Protein AF-A0A943APX0-F1 (afdb_monomer)

Mean predicted aligned error: 19.38 Å

Sequence (148 aa):
MAGKKKLEEIDLDEILLREVASRRSPSGSVLNNPTAQTGKTDSANRTEENVQQEVKGAVTEQRPPQPAKPRPISSYERLFLCEHVVQQRSAIYISSKTKEKLSDVVRRLGWSRISVTSFAENILAHHLELFRDEINRLHRQKNTKDIL

Radius of gyration: 30.23 Å; Cα contacts (8 Å, |Δi|>4): 55; chains: 1; bounding box: 62×36×107 Å

Foldseek 3Di:
DDDDDDDPPPDPVVVVVVVVVVPDDPPPDDDDDDDDDDDDDDDDDDDDDDDDDDDDDDPPPPDPPDPPDDDPQDPCCVQQLDADDDPDDDDDDDDPVVLVVLVVCCVPPNPPRHDSVSNVVSVVVVVCVVCQVVQQVVVCVPDPGGDD

Solvent-accessible surface area (backbone atoms only — not comparable to full-atom values): 10217 Å² total; per-residue (Å²): 142,82,87,82,81,79,78,79,78,78,56,68,63,59,57,53,53,51,54,60,58,73,70,58,59,98,62,95,68,92,80,84,84,87,79,82,88,80,85,88,84,89,82,89,87,88,83,87,86,89,83,91,80,91,78,92,81,78,87,73,77,77,71,71,84,69,80,76,74,81,73,86,79,49,72,62,47,67,59,36,62,42,71,58,89,78,87,83,84,79,91,79,91,72,55,69,71,56,53,51,53,47,44,50,49,31,71,74,67,30,84,86,68,41,47,58,64,24,36,51,47,31,49,52,53,50,49,51,62,77,38,34,69,59,55,26,53,62,45,40,77,82,41,94,57,71,86,115

Secondary structure (DSSP, 8-state):
-----------HHHHHHHHHHHT--SS--------------------------------------PPPPPPPPPHHHHHHSS----SS-------HHHHHHHHHHHHHHS-SS--HHHHHHHHHHHHHHHTHHHHHHHHHTT-SS---

Structure (mmCIF, N/CA/C/O backbone):
data_AF-A0A943APX0-F1
#
_entry.id   AF-A0A943APX0-F1
#
loop_
_atom_site.group_PDB
_atom_site.id
_atom_site.type_symbol
_atom_site.label_atom_id
_atom_site.label_alt_id
_atom_site.label_comp_id
_atom_site.label_asym_id
_atom_site.label_entity_id
_atom_site.label_seq_id
_atom_site.pdbx_PDB_ins_code
_atom_site.Cartn_x
_atom_site.Cartn_y
_atom_site.Cartn_z
_atom_site.occupancy
_atom_site.B_iso_or_equiv
_atom_site.auth_seq_id
_atom_site.auth_comp_id
_atom_site.auth_asym_id
_atom_site.auth_atom_id
_atom_site.pdbx_PDB_model_num
ATOM 1 N N . MET A 1 1 ? 21.775 5.158 47.892 1.00 39.91 1 MET A N 1
ATOM 2 C CA . MET A 1 1 ? 22.286 5.800 46.661 1.00 39.91 1 MET A CA 1
ATOM 3 C C . MET A 1 1 ? 22.469 4.718 45.603 1.00 39.91 1 MET A C 1
ATOM 5 O O . MET A 1 1 ? 23.452 4.000 45.671 1.00 39.91 1 MET A O 1
ATOM 9 N N . ALA A 1 2 ? 21.515 4.519 44.692 1.00 40.84 2 ALA A N 1
ATOM 10 C CA . ALA A 1 2 ? 21.653 3.543 43.605 1.00 40.84 2 ALA A CA 1
ATOM 11 C C . ALA A 1 2 ? 21.269 4.221 42.286 1.00 40.84 2 ALA A C 1
ATOM 13 O O . ALA A 1 2 ? 20.121 4.621 42.093 1.00 40.84 2 ALA A O 1
ATOM 14 N N . GLY A 1 3 ? 22.279 4.437 41.440 1.00 43.69 3 GLY A N 1
ATOM 15 C CA . GLY A 1 3 ? 22.176 5.157 40.177 1.00 43.69 3 GLY A CA 1
ATOM 16 C C . GLY A 1 3 ? 21.335 4.399 39.156 1.00 43.69 3 GLY A C 1
ATOM 17 O O . GLY A 1 3 ? 21.578 3.227 38.873 1.00 43.69 3 GLY A O 1
ATOM 18 N N . LYS A 1 4 ? 20.349 5.090 38.588 1.00 49.47 4 LYS A N 1
ATOM 19 C CA . LYS A 1 4 ? 19.570 4.612 37.447 1.00 49.47 4 LYS A CA 1
ATOM 20 C C . LYS A 1 4 ? 2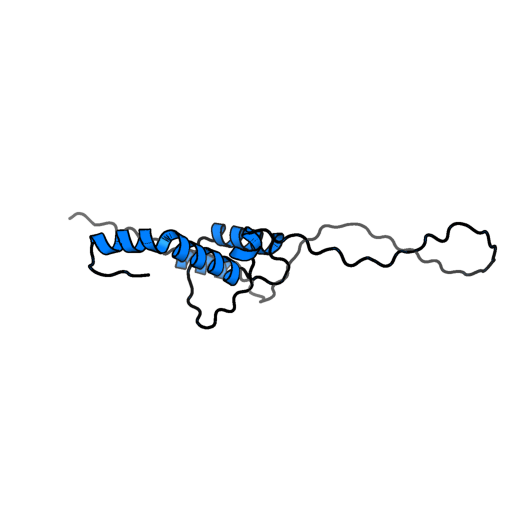0.427 4.779 36.191 1.00 49.47 4 LYS A C 1
ATOM 22 O O . LYS A 1 4 ? 20.711 5.906 35.794 1.00 49.47 4 LYS A O 1
ATOM 27 N N . LYS A 1 5 ? 20.859 3.673 35.580 1.00 58.44 5 LYS A N 1
ATOM 28 C CA . LYS A 1 5 ? 21.456 3.698 34.239 1.00 58.44 5 LYS A CA 1
ATOM 29 C C . LYS A 1 5 ? 20.338 3.976 33.237 1.00 58.44 5 LYS A C 1
ATOM 31 O O . LYS A 1 5 ? 19.415 3.176 33.107 1.00 58.44 5 LYS A O 1
ATOM 36 N N . LYS A 1 6 ? 20.404 5.139 32.592 1.00 54.28 6 LYS A N 1
ATOM 37 C CA . LYS A 1 6 ? 19.559 5.508 31.459 1.00 54.28 6 LYS A CA 1
ATOM 38 C C . LYS A 1 6 ? 19.979 4.621 30.287 1.00 54.28 6 LYS A C 1
ATOM 40 O O . LYS A 1 6 ? 21.124 4.690 29.857 1.00 54.28 6 LYS A O 1
ATOM 45 N N . LEU A 1 7 ? 19.090 3.730 29.858 1.00 54.59 7 LEU A N 1
ATOM 46 C CA . LEU A 1 7 ? 19.231 3.049 28.577 1.00 54.59 7 LEU A CA 1
ATOM 47 C C . LEU A 1 7 ? 19.008 4.120 27.512 1.00 54.59 7 LEU A C 1
ATOM 49 O O . LEU A 1 7 ? 17.940 4.728 27.467 1.00 54.59 7 LEU A O 1
ATOM 53 N N . GLU A 1 8 ? 20.054 4.418 26.752 1.00 61.75 8 GLU A N 1
ATOM 54 C CA . GLU A 1 8 ? 19.953 5.254 25.565 1.00 61.75 8 GLU A CA 1
ATOM 55 C C . GLU A 1 8 ? 19.114 4.484 24.548 1.00 61.75 8 GLU A C 1
ATOM 57 O O . GLU A 1 8 ? 19.508 3.433 24.041 1.00 61.75 8 GLU A O 1
ATOM 62 N N . GLU A 1 9 ? 17.890 4.962 24.365 1.00 58.53 9 GLU A N 1
ATOM 63 C CA . GLU A 1 9 ? 16.991 4.530 23.312 1.00 58.53 9 GLU A CA 1
ATOM 64 C C . GLU A 1 9 ? 17.674 4.860 21.988 1.00 58.53 9 GLU A C 1
ATOM 66 O O . GLU A 1 9 ? 17.911 6.023 21.670 1.00 58.53 9 GLU A O 1
ATOM 71 N N . ILE A 1 10 ? 18.100 3.817 21.281 1.00 56.66 10 ILE A N 1
ATOM 72 C CA . ILE A 1 10 ? 18.773 3.949 19.996 1.00 56.66 10 ILE A CA 1
ATOM 73 C C . ILE A 1 10 ? 17.736 4.483 19.012 1.00 56.66 10 ILE A C 1
ATOM 75 O O . ILE A 1 10 ? 16.855 3.742 18.570 1.00 56.66 10 ILE A O 1
ATOM 79 N N . ASP A 1 11 ? 17.842 5.769 18.697 1.00 66.88 11 ASP A N 1
ATOM 80 C CA . ASP A 1 11 ? 17.026 6.418 17.685 1.00 66.88 11 ASP A CA 1
ATOM 81 C C . ASP A 1 11 ? 17.397 5.838 16.312 1.00 66.88 11 ASP A C 1
ATOM 83 O O . ASP A 1 11 ? 18.490 6.059 15.778 1.00 66.88 11 ASP A O 1
ATOM 87 N N . LEU A 1 12 ? 16.504 5.010 15.763 1.00 61.38 12 LEU A N 1
ATOM 88 C CA . LEU A 1 12 ? 16.697 4.339 14.474 1.00 61.38 12 LEU A CA 1
ATOM 89 C C . LEU A 1 12 ? 16.893 5.349 13.332 1.00 61.38 12 LEU A C 1
ATOM 91 O O . LEU A 1 12 ? 17.528 5.015 12.325 1.00 61.38 12 LEU A O 1
ATOM 95 N N . ASP A 1 13 ? 16.412 6.580 13.514 1.00 70.62 13 ASP A N 1
ATOM 96 C CA . ASP A 1 13 ? 16.573 7.670 12.561 1.00 70.62 13 ASP A CA 1
ATOM 97 C C . ASP A 1 13 ? 18.019 8.202 12.544 1.00 70.62 13 ASP A C 1
ATOM 99 O O . ASP A 1 13 ? 18.561 8.453 11.463 1.00 70.62 13 ASP A O 1
ATOM 103 N N . GLU A 1 14 ? 18.710 8.272 13.692 1.00 71.12 14 GLU A N 1
ATOM 104 C CA . GLU A 1 14 ? 20.119 8.701 13.770 1.00 71.12 14 GLU A CA 1
ATOM 105 C C . GLU A 1 14 ? 21.043 7.729 13.018 1.00 71.12 14 GLU A C 1
ATOM 107 O O . GLU A 1 14 ? 21.928 8.143 12.260 1.00 71.12 14 GLU A O 1
ATOM 112 N N . ILE A 1 15 ? 20.799 6.423 13.168 1.00 73.88 15 ILE A N 1
ATOM 113 C CA . ILE A 1 15 ? 21.564 5.377 12.474 1.00 73.88 15 ILE A CA 1
ATOM 114 C C . ILE A 1 15 ? 21.405 5.519 10.959 1.00 73.88 15 ILE A C 1
ATOM 116 O O . ILE A 1 15 ? 22.391 5.446 10.217 1.00 73.88 15 ILE A O 1
ATOM 120 N N . LEU A 1 16 ? 20.179 5.756 10.489 1.00 71.69 16 LEU A N 1
ATOM 121 C CA . LEU A 1 16 ? 19.902 5.893 9.064 1.00 71.69 16 LEU A CA 1
ATOM 122 C C . LEU A 1 16 ? 20.503 7.185 8.488 1.00 71.69 16 LEU A C 1
ATOM 124 O O . LEU A 1 16 ? 21.086 7.152 7.401 1.00 71.69 16 LEU A O 1
ATOM 128 N N . LEU A 1 17 ? 20.443 8.303 9.222 1.00 78.12 17 LEU A N 1
ATOM 129 C CA . LEU A 1 17 ? 21.104 9.554 8.830 1.00 78.12 17 LEU A CA 1
ATOM 130 C C . LEU A 1 17 ? 22.630 9.390 8.726 1.00 78.12 17 LEU A C 1
ATOM 132 O O . LEU A 1 17 ? 23.249 9.900 7.786 1.00 78.12 17 LEU A O 1
ATOM 136 N N . ARG A 1 18 ? 23.245 8.650 9.654 1.00 74.12 18 ARG A N 1
ATOM 137 C CA . ARG A 1 18 ? 24.698 8.425 9.700 1.00 74.12 18 ARG A CA 1
ATOM 138 C C . ARG A 1 18 ? 25.201 7.512 8.579 1.00 74.12 18 ARG A C 1
ATOM 140 O O . ARG A 1 18 ? 26.279 7.756 8.029 1.00 74.12 18 ARG A O 1
ATOM 147 N N . GLU A 1 19 ? 24.410 6.515 8.187 1.00 75.44 19 GLU A N 1
ATOM 148 C CA . GLU A 1 19 ? 24.693 5.645 7.035 1.00 75.44 19 GLU A CA 1
ATOM 149 C C . GLU A 1 19 ? 24.650 6.430 5.710 1.00 75.44 19 GLU A C 1
ATOM 151 O O . GLU A 1 19 ? 25.532 6.279 4.860 1.00 75.44 19 GLU A O 1
ATOM 156 N N . VAL A 1 20 ? 23.671 7.329 5.541 1.00 74.56 20 VAL A N 1
ATOM 157 C CA . VAL A 1 20 ? 23.555 8.179 4.340 1.00 74.56 20 VAL A CA 1
ATOM 158 C C . VAL A 1 20 ? 24.715 9.173 4.246 1.00 74.56 20 VAL A C 1
ATOM 160 O O . VAL A 1 20 ? 25.260 9.382 3.160 1.00 74.56 20 VAL A O 1
ATOM 163 N N . ALA A 1 21 ? 25.135 9.750 5.376 1.00 73.50 21 ALA A N 1
ATOM 164 C CA . ALA A 1 21 ? 26.289 10.644 5.431 1.00 73.50 21 ALA A CA 1
ATOM 165 C C . ALA A 1 21 ? 27.608 9.921 5.099 1.00 73.50 21 ALA A C 1
ATOM 167 O O . ALA A 1 21 ? 28.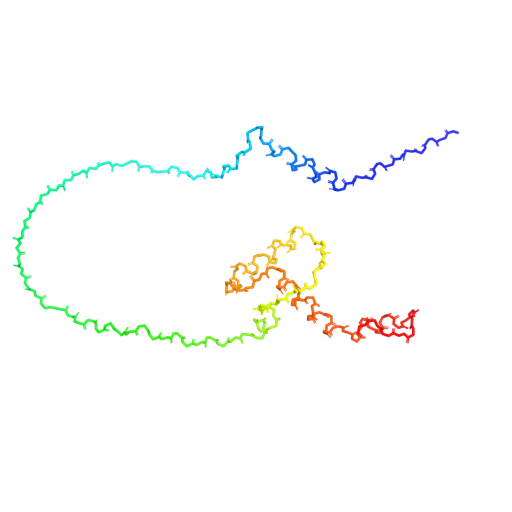446 10.473 4.387 1.00 73.50 21 ALA A O 1
ATOM 168 N N . SER A 1 22 ? 27.770 8.670 5.545 1.00 70.38 22 SER A N 1
ATOM 169 C CA . SER A 1 22 ? 29.007 7.892 5.358 1.00 70.38 22 SER A CA 1
ATOM 170 C C . SER A 1 22 ? 29.224 7.404 3.921 1.00 70.38 22 SER A C 1
ATOM 172 O O . SER A 1 22 ? 30.352 7.107 3.536 1.00 70.38 22 SER A O 1
ATOM 174 N N . ARG A 1 23 ? 28.172 7.351 3.093 1.00 67.12 23 ARG A N 1
ATOM 175 C CA . ARG A 1 23 ? 28.274 6.982 1.667 1.00 67.12 23 ARG A CA 1
ATOM 176 C C . ARG A 1 23 ? 28.602 8.159 0.746 1.00 67.12 23 ARG A C 1
ATOM 178 O O . ARG A 1 23 ? 28.722 7.967 -0.465 1.00 67.12 23 ARG A O 1
ATOM 185 N N . ARG A 1 24 ? 28.744 9.378 1.276 1.00 59.31 24 ARG A N 1
ATOM 186 C CA . ARG A 1 24 ? 28.992 10.573 0.464 1.00 59.31 24 ARG A CA 1
ATOM 187 C C . ARG A 1 24 ? 30.495 10.814 0.304 1.00 59.31 24 ARG A C 1
ATOM 189 O O . ARG A 1 24 ? 31.164 11.282 1.217 1.00 59.31 24 ARG A O 1
ATOM 196 N N . SER A 1 25 ? 31.021 10.504 -0.881 1.00 56.50 25 SER A N 1
ATOM 197 C CA . SER A 1 25 ? 32.374 10.905 -1.292 1.00 56.50 25 SER A CA 1
ATOM 198 C C . SER A 1 25 ? 32.479 12.442 -1.378 1.00 56.50 25 SER A C 1
ATOM 200 O O . SER A 1 25 ? 31.510 13.081 -1.803 1.00 56.50 25 SER A O 1
ATOM 202 N N . PRO A 1 26 ? 33.623 13.065 -1.022 1.00 57.47 26 PRO A N 1
ATOM 203 C CA . PRO A 1 26 ? 33.807 14.523 -1.077 1.00 57.47 26 PRO A CA 1
ATOM 204 C C . PRO A 1 26 ? 33.776 15.113 -2.499 1.00 57.47 26 PRO A C 1
ATOM 206 O O . PRO A 1 26 ? 33.715 16.329 -2.657 1.00 57.47 26 PRO A O 1
ATOM 209 N N . SER A 1 27 ? 33.766 14.282 -3.543 1.00 54.91 27 SER A N 1
ATOM 210 C CA . SER A 1 27 ? 33.382 14.692 -4.897 1.00 54.91 27 SER A CA 1
ATOM 211 C C . SER A 1 27 ? 31.950 14.243 -5.157 1.00 54.91 27 SER A C 1
ATOM 213 O O . SER A 1 27 ? 31.690 13.047 -5.244 1.00 54.91 27 SER A O 1
ATOM 215 N N . GLY A 1 28 ? 31.017 15.190 -5.269 1.00 53.62 28 GLY A N 1
ATOM 216 C CA . GLY A 1 28 ? 29.588 14.954 -5.507 1.00 53.62 28 GLY A CA 1
ATOM 217 C C . GLY A 1 28 ? 29.250 14.363 -6.883 1.00 53.62 28 GLY A C 1
ATOM 218 O O . GLY A 1 28 ? 28.470 14.954 -7.620 1.00 53.62 28 GLY A O 1
ATOM 219 N N . SER A 1 29 ? 29.809 13.204 -7.226 1.00 50.12 29 SER A N 1
ATOM 220 C CA . SER A 1 29 ? 29.525 12.459 -8.453 1.00 50.12 29 SER A CA 1
ATOM 221 C C . SER A 1 29 ? 29.050 11.049 -8.111 1.00 50.12 29 SER A C 1
ATOM 223 O O . SER A 1 29 ? 29.708 10.320 -7.369 1.00 50.12 29 SER A O 1
ATOM 225 N N . VAL A 1 30 ? 27.890 10.667 -8.647 1.00 51.12 30 VAL A N 1
ATOM 226 C CA . VAL A 1 30 ? 27.355 9.305 -8.562 1.00 51.12 30 VAL A CA 1
ATOM 227 C C . VAL A 1 30 ? 27.816 8.566 -9.816 1.00 51.12 30 VAL A C 1
ATOM 229 O O . VAL A 1 30 ? 27.198 8.697 -10.869 1.00 51.12 30 VAL A O 1
ATOM 232 N N . LEU A 1 31 ? 28.909 7.807 -9.726 1.00 41.97 31 LEU A N 1
ATOM 233 C CA . LEU A 1 31 ? 29.301 6.866 -10.777 1.00 41.97 31 LEU A CA 1
ATOM 234 C C . LEU A 1 31 ? 28.986 5.437 -10.334 1.00 41.97 31 LEU A C 1
ATOM 236 O O . LEU A 1 31 ? 29.591 4.891 -9.413 1.00 41.97 31 LEU A O 1
ATOM 240 N N . ASN A 1 32 ? 27.997 4.873 -11.023 1.00 43.19 32 ASN A N 1
ATOM 241 C CA . ASN A 1 32 ? 27.657 3.459 -11.047 1.00 43.19 32 ASN A CA 1
ATOM 242 C C . ASN A 1 32 ? 28.630 2.660 -11.937 1.00 43.19 32 ASN A C 1
ATOM 244 O O . ASN A 1 32 ? 29.193 3.192 -12.891 1.00 43.19 32 ASN A O 1
ATOM 248 N N . ASN A 1 33 ? 28.639 1.349 -11.664 1.00 38.47 33 ASN A N 1
ATOM 249 C CA . ASN A 1 33 ? 29.086 0.188 -12.449 1.00 38.47 33 ASN A CA 1
ATOM 250 C C . ASN A 1 33 ? 30.545 -0.289 -12.340 1.00 38.47 33 ASN A C 1
ATOM 252 O O . ASN A 1 33 ? 31.460 0.338 -12.866 1.00 38.47 33 ASN A O 1
ATOM 256 N N . PRO A 1 34 ? 30.724 -1.543 -11.884 1.00 42.59 34 PRO A N 1
ATOM 257 C CA . PRO A 1 34 ? 31.693 -2.466 -12.442 1.00 42.59 34 PRO A CA 1
ATOM 258 C C . PRO A 1 34 ? 30.977 -3.447 -13.387 1.00 42.59 34 PRO A C 1
ATOM 260 O O . PRO A 1 34 ? 30.263 -4.342 -12.937 1.00 42.59 34 PRO A O 1
ATOM 263 N N . THR A 1 35 ? 31.189 -3.310 -14.697 1.00 35.12 35 THR A N 1
ATOM 264 C CA . THR A 1 35 ? 30.965 -4.420 -15.636 1.00 35.12 35 THR A CA 1
ATOM 265 C C . 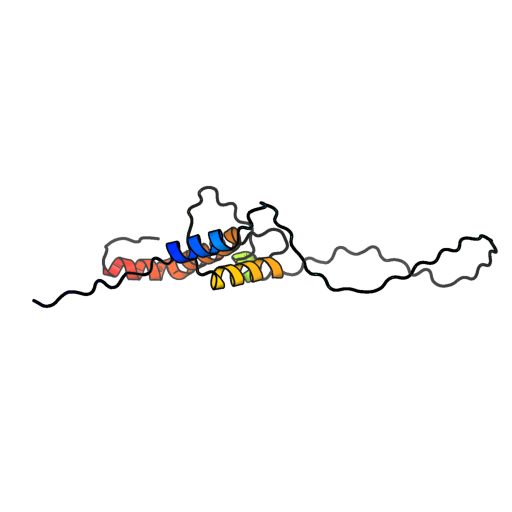THR A 1 35 ? 32.322 -4.969 -16.046 1.00 35.12 35 THR A C 1
ATOM 267 O O . THR A 1 35 ? 33.220 -4.227 -16.441 1.00 35.12 35 THR A O 1
ATOM 270 N N . ALA A 1 36 ? 32.457 -6.279 -15.881 1.00 34.75 36 ALA A N 1
ATOM 271 C CA . ALA A 1 36 ? 33.643 -7.058 -16.164 1.00 34.75 36 ALA A CA 1
ATOM 272 C C . ALA A 1 36 ? 34.062 -7.011 -17.645 1.00 34.75 36 ALA A C 1
ATOM 274 O O . ALA A 1 36 ? 33.254 -6.844 -18.556 1.00 34.75 36 ALA A O 1
ATOM 275 N N . GLN A 1 37 ? 35.370 -7.188 -17.812 1.00 37.78 37 GLN A N 1
ATOM 276 C CA . GLN A 1 37 ? 36.162 -7.309 -19.033 1.00 37.78 37 GLN A CA 1
ATOM 277 C C . GLN A 1 37 ? 35.580 -8.293 -20.057 1.00 37.78 37 GLN A C 1
ATOM 279 O O . GLN A 1 37 ? 35.161 -9.379 -19.671 1.00 37.78 37 GLN A O 1
ATOM 284 N N . THR A 1 38 ? 35.716 -7.991 -21.355 1.00 32.34 38 THR A N 1
ATOM 285 C CA . THR A 1 38 ? 36.178 -8.947 -22.386 1.00 32.34 38 THR A CA 1
ATOM 286 C C . THR A 1 38 ? 36.688 -8.186 -23.624 1.00 32.34 38 THR A C 1
ATOM 288 O O . THR A 1 38 ? 35.942 -7.447 -24.250 1.00 32.34 38 THR A O 1
ATOM 291 N N . GLY A 1 39 ? 37.972 -8.390 -23.944 1.00 31.94 39 GLY A N 1
ATOM 292 C CA . GLY A 1 39 ? 38.459 -8.745 -25.287 1.00 31.94 39 GLY A CA 1
ATOM 293 C C . GLY A 1 39 ? 38.385 -7.740 -26.443 1.00 31.94 39 GLY A C 1
ATOM 294 O O . GLY A 1 39 ? 37.356 -7.583 -27.084 1.00 31.94 39 GLY A O 1
ATOM 295 N N . LYS A 1 40 ? 39.555 -7.188 -26.786 1.00 33.31 40 LYS A N 1
ATOM 296 C CA . LYS A 1 40 ? 39.925 -6.580 -28.078 1.00 33.31 40 LYS A CA 1
ATOM 297 C C . LYS A 1 40 ? 39.887 -7.597 -29.234 1.00 33.31 40 LYS A C 1
ATOM 299 O O . LYS A 1 40 ? 40.314 -8.721 -29.001 1.00 33.31 40 LYS A O 1
ATO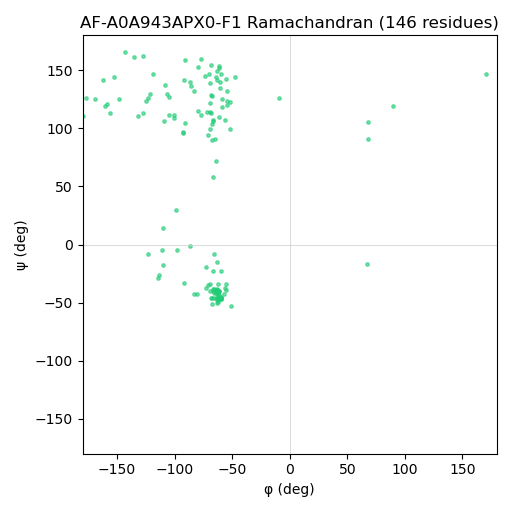M 304 N N . THR A 1 41 ? 39.581 -7.143 -30.458 1.00 29.64 41 THR A N 1
ATOM 305 C CA . THR A 1 41 ? 40.413 -7.338 -31.677 1.00 29.64 41 THR A CA 1
ATOM 306 C C . THR A 1 41 ? 39.915 -6.470 -32.841 1.00 29.64 41 THR A C 1
ATOM 308 O O . THR A 1 41 ? 38.757 -6.570 -33.241 1.00 29.64 41 THR A O 1
ATOM 311 N N . ASP A 1 42 ? 40.826 -5.663 -33.390 1.00 30.67 42 ASP A N 1
ATOM 312 C CA . ASP A 1 42 ? 40.743 -4.955 -34.670 1.00 30.67 42 ASP A CA 1
ATOM 313 C C . ASP A 1 42 ? 40.910 -5.915 -35.864 1.00 30.67 42 ASP A C 1
ATOM 315 O O . ASP A 1 42 ? 41.754 -6.810 -35.810 1.00 30.67 42 ASP A O 1
ATOM 319 N N . SER A 1 43 ? 40.209 -5.674 -36.979 1.00 35.41 43 SER A N 1
ATOM 320 C CA . SER A 1 43 ? 40.821 -5.692 -38.324 1.00 35.41 43 SER A CA 1
ATOM 321 C C . SER A 1 43 ? 39.837 -5.311 -39.425 1.00 35.41 43 SER A C 1
ATOM 323 O O . SER A 1 43 ? 38.776 -5.906 -39.599 1.00 35.41 43 SER A O 1
ATOM 325 N N . ALA A 1 44 ? 40.259 -4.313 -40.193 1.00 34.41 44 ALA A N 1
ATOM 326 C CA . ALA A 1 44 ? 39.698 -3.885 -41.459 1.00 34.41 44 ALA A CA 1
ATOM 327 C C . ALA A 1 44 ? 39.965 -4.911 -42.574 1.00 34.41 44 ALA A C 1
ATOM 329 O O . ALA A 1 44 ? 41.060 -5.461 -42.631 1.00 34.41 44 ALA A O 1
ATOM 330 N N . ASN A 1 45 ? 39.037 -5.060 -43.524 1.00 32.34 45 ASN A N 1
ATOM 331 C CA . ASN A 1 45 ? 39.373 -4.918 -44.944 1.00 32.34 45 ASN A CA 1
ATOM 332 C C . ASN A 1 45 ? 38.113 -4.691 -45.792 1.00 32.34 45 ASN A C 1
ATOM 334 O O . ASN A 1 45 ? 37.061 -5.276 -45.545 1.00 32.34 45 ASN A O 1
ATOM 338 N N . ARG A 1 46 ? 38.244 -3.823 -46.790 1.00 34.25 46 ARG A N 1
ATOM 339 C CA . ARG A 1 46 ? 37.210 -3.371 -47.720 1.00 34.25 46 ARG A CA 1
ATOM 340 C C . ARG A 1 46 ? 37.769 -3.580 -49.120 1.00 34.25 46 ARG A C 1
ATOM 342 O O . ARG A 1 46 ? 38.670 -2.830 -49.469 1.00 34.25 46 ARG A O 1
ATOM 349 N N . THR A 1 47 ? 37.201 -4.496 -49.905 1.00 30.59 47 THR A N 1
ATOM 350 C CA . THR A 1 47 ? 37.225 -4.398 -51.374 1.00 30.59 47 THR A CA 1
ATOM 351 C C . THR A 1 47 ? 36.022 -5.108 -51.992 1.00 30.59 47 THR A C 1
ATOM 353 O O . THR A 1 47 ? 35.520 -6.102 -51.476 1.00 30.59 47 THR A O 1
ATOM 356 N N . GLU A 1 48 ? 35.564 -4.492 -53.070 1.00 34.75 48 GLU A N 1
ATOM 357 C CA . GLU A 1 48 ? 34.414 -4.741 -53.930 1.00 34.75 48 GLU A CA 1
ATOM 358 C C . GLU A 1 48 ? 34.554 -6.041 -54.744 1.00 34.75 48 GLU A C 1
ATOM 360 O O . GLU A 1 48 ? 35.669 -6.473 -55.005 1.00 34.75 48 GLU A O 1
ATOM 365 N N . GLU A 1 49 ? 33.438 -6.654 -55.157 1.00 31.75 49 GLU A N 1
ATOM 366 C CA . GLU A 1 49 ? 33.028 -6.774 -56.571 1.00 31.75 49 GLU A CA 1
ATOM 367 C C . GLU A 1 49 ? 31.832 -7.742 -56.732 1.00 31.75 49 GLU A C 1
ATOM 369 O O . GLU A 1 49 ? 31.613 -8.686 -55.978 1.00 31.75 49 GLU A O 1
ATOM 374 N N . ASN A 1 50 ? 31.017 -7.398 -57.719 1.00 31.06 50 ASN A N 1
ATOM 375 C CA . ASN A 1 50 ? 29.704 -7.871 -58.134 1.00 31.06 50 ASN A CA 1
ATOM 376 C C . ASN A 1 50 ? 29.775 -9.138 -59.007 1.00 31.06 50 ASN A C 1
ATOM 378 O O . ASN A 1 50 ? 30.460 -9.082 -60.019 1.00 31.06 50 ASN A O 1
ATOM 382 N N . VAL A 1 51 ? 28.980 -10.186 -58.726 1.00 33.00 51 VAL A N 1
ATOM 383 C CA . VAL A 1 51 ? 28.396 -11.063 -59.770 1.00 33.00 51 VAL A CA 1
ATOM 384 C C . VAL A 1 51 ? 27.029 -11.608 -59.321 1.00 33.00 51 VAL A C 1
ATOM 386 O O . VAL A 1 51 ? 26.892 -12.227 -58.268 1.00 33.00 51 VAL A O 1
ATOM 389 N N . GLN A 1 52 ? 26.019 -11.371 -60.158 1.00 36.28 52 GLN A N 1
ATOM 390 C CA . GLN A 1 52 ? 24.648 -11.883 -60.087 1.00 36.28 52 GLN A CA 1
ATOM 391 C C . GLN A 1 52 ? 24.576 -13.393 -60.364 1.00 36.28 52 GLN A C 1
ATOM 393 O O . GLN A 1 52 ? 25.148 -13.851 -61.349 1.00 36.28 52 GLN A O 1
ATOM 398 N N . GLN A 1 53 ? 23.756 -14.137 -59.610 1.00 35.66 53 GLN A N 1
ATOM 399 C CA . GLN A 1 53 ? 23.031 -15.285 -60.170 1.00 35.66 53 GLN A CA 1
ATOM 400 C C . GLN A 1 53 ? 21.801 -15.662 -59.328 1.00 35.66 53 GLN A C 1
ATOM 402 O O . GLN A 1 53 ? 21.891 -15.957 -58.138 1.00 35.66 53 GLN A O 1
ATOM 407 N N . GLU A 1 54 ? 20.637 -15.615 -59.977 1.00 37.22 54 GLU A N 1
ATOM 408 C CA . GLU A 1 54 ? 19.331 -16.048 -59.479 1.00 37.22 54 GLU A CA 1
ATOM 409 C C . GLU A 1 54 ? 19.287 -17.556 -59.194 1.00 37.22 54 GLU A C 1
ATOM 411 O O . GLU A 1 54 ? 19.732 -18.344 -60.022 1.00 37.22 54 GLU A O 1
ATOM 416 N N . VAL A 1 55 ? 18.606 -17.962 -58.114 1.00 33.44 55 VAL A N 1
ATOM 417 C CA . VAL A 1 55 ? 17.728 -19.149 -58.118 1.00 33.44 55 VAL A CA 1
ATOM 418 C C . VAL A 1 55 ? 16.665 -19.053 -57.014 1.00 33.44 55 VAL A C 1
ATOM 420 O O . VAL A 1 55 ? 16.951 -19.098 -55.822 1.00 33.44 55 VAL A O 1
ATOM 423 N N . LYS A 1 56 ? 15.414 -18.923 -57.473 1.00 39.50 56 LYS A N 1
ATOM 424 C CA . LYS A 1 56 ? 14.132 -19.298 -56.847 1.00 39.50 56 LYS A CA 1
ATOM 425 C C . LYS A 1 56 ? 14.210 -20.130 -55.555 1.00 39.50 56 LYS A C 1
ATOM 427 O O . LYS A 1 56 ? 14.643 -21.278 -55.583 1.00 39.50 56 LYS A O 1
ATOM 432 N N . GLY A 1 57 ? 13.551 -19.647 -54.500 1.00 34.53 57 GLY A N 1
ATOM 433 C CA . GLY A 1 57 ? 13.112 -20.506 -53.399 1.00 34.53 57 GLY A CA 1
ATOM 434 C C . GLY A 1 57 ? 12.371 -19.765 -52.287 1.00 34.53 57 GLY A C 1
ATOM 435 O O . GLY A 1 57 ? 12.985 -19.032 -51.530 1.00 34.53 57 GLY A O 1
ATOM 436 N N . ALA A 1 58 ? 11.066 -20.031 -52.176 1.00 36.16 58 ALA A N 1
ATOM 437 C CA . ALA A 1 58 ? 10.183 -19.731 -51.044 1.00 36.16 58 ALA A CA 1
ATOM 438 C C . ALA A 1 58 ? 9.874 -18.247 -50.751 1.00 36.16 58 ALA A C 1
ATOM 440 O O . ALA A 1 58 ? 10.484 -17.596 -49.905 1.00 36.16 58 ALA A O 1
ATOM 441 N N . VAL A 1 59 ? 8.791 -17.753 -51.362 1.00 37.81 59 VAL A N 1
ATOM 442 C CA . VAL A 1 59 ? 7.978 -16.692 -50.754 1.00 37.81 59 VAL A CA 1
ATOM 443 C C . VAL A 1 59 ? 7.352 -17.287 -49.492 1.00 37.81 59 VAL A C 1
ATOM 445 O O . VAL A 1 59 ? 6.292 -17.906 -49.541 1.00 37.81 59 VAL A O 1
ATOM 448 N N . THR A 1 60 ? 8.028 -17.147 -48.354 1.00 46.22 60 THR A N 1
ATOM 449 C CA . THR A 1 60 ? 7.348 -17.208 -47.061 1.00 46.22 60 THR A CA 1
ATOM 450 C C . THR A 1 60 ? 6.497 -15.954 -46.995 1.00 46.22 60 THR A C 1
ATOM 452 O O . THR A 1 60 ? 7.006 -14.860 -46.756 1.00 46.22 60 THR A O 1
ATOM 455 N N . GLU A 1 61 ? 5.211 -16.115 -47.293 1.00 49.44 61 GLU A N 1
ATOM 456 C CA . GLU A 1 61 ? 4.178 -15.110 -47.096 1.00 49.44 61 GLU A CA 1
ATOM 457 C C . GLU A 1 61 ? 4.275 -14.629 -45.641 1.00 49.44 61 GLU A C 1
ATOM 459 O O . GLU A 1 61 ? 3.874 -15.319 -44.699 1.00 49.44 61 GLU A O 1
ATOM 464 N N . GLN A 1 62 ? 4.921 -13.476 -45.441 1.00 52.03 62 GLN A N 1
ATOM 465 C CA . GLN A 1 62 ? 5.007 -12.824 -44.144 1.00 52.03 62 GLN A CA 1
ATOM 466 C C . GLN A 1 62 ? 3.599 -12.364 -43.798 1.00 52.03 62 GLN A C 1
ATOM 468 O O . GLN A 1 62 ? 3.161 -11.273 -44.161 1.00 52.03 62 GLN A O 1
ATOM 473 N N . ARG A 1 63 ? 2.867 -13.247 -43.119 1.00 56.44 63 ARG A N 1
ATOM 474 C CA . ARG A 1 63 ? 1.596 -12.916 -42.499 1.00 56.44 63 ARG A CA 1
ATOM 475 C C . ARG A 1 63 ? 1.839 -11.676 -41.633 1.00 56.44 63 ARG A C 1
ATOM 477 O O . ARG A 1 63 ? 2.713 -11.736 -40.764 1.00 56.44 63 ARG A O 1
ATOM 484 N N . PRO A 1 64 ? 1.110 -10.567 -41.848 1.00 60.72 64 PRO A N 1
ATOM 485 C CA . PRO A 1 64 ? 1.259 -9.392 -41.004 1.00 60.72 64 PRO A CA 1
ATOM 486 C C . PRO A 1 64 ? 1.040 -9.812 -39.543 1.00 60.72 64 PRO A C 1
ATOM 488 O O . PRO A 1 64 ? 0.201 -10.692 -39.300 1.00 60.72 64 PRO A O 1
ATOM 491 N N . PRO A 1 65 ? 1.795 -9.253 -38.577 1.00 61.00 65 PRO A N 1
ATOM 492 C CA . PRO A 1 65 ? 1.642 -9.599 -37.173 1.00 61.00 65 PRO A CA 1
ATOM 493 C C . PRO A 1 65 ? 0.190 -9.338 -36.790 1.00 61.00 65 PRO A C 1
ATOM 495 O O . PRO A 1 65 ? -0.261 -8.194 -36.731 1.00 61.00 65 PRO A O 1
ATOM 498 N N . GLN A 1 66 ? -0.573 -10.417 -36.609 1.00 65.56 66 GLN A N 1
ATOM 499 C CA . GLN A 1 66 ? -1.946 -10.292 -36.156 1.00 65.56 66 GLN A CA 1
ATOM 500 C C . GLN A 1 66 ? -1.901 -9.619 -34.784 1.00 65.56 66 GLN A C 1
ATOM 502 O O . GLN A 1 66 ? -1.077 -10.023 -33.955 1.00 65.56 66 GLN A O 1
ATOM 507 N N . PRO A 1 67 ? -2.752 -8.613 -34.519 1.00 63.75 67 PRO A N 1
ATOM 508 C CA . PRO A 1 67 ? -2.844 -8.036 -33.191 1.00 63.75 67 PRO A CA 1
ATOM 509 C C . PRO A 1 67 ? -3.123 -9.172 -32.207 1.00 63.75 67 PRO A C 1
ATOM 511 O O . PRO A 1 67 ? -4.097 -9.918 -32.356 1.00 63.75 67 PRO A O 1
ATOM 514 N N . ALA A 1 68 ? -2.215 -9.353 -31.246 1.00 68.69 68 ALA A N 1
ATOM 515 C CA . ALA A 1 68 ? -2.359 -10.373 -30.223 1.00 68.69 68 ALA A CA 1
ATOM 516 C C . ALA A 1 68 ? -3.715 -10.171 -29.541 1.00 68.69 68 ALA A C 1
ATOM 518 O O . ALA A 1 68 ? -4.021 -9.079 -29.058 1.00 68.69 68 ALA A O 1
ATOM 519 N N . LYS A 1 69 ? -4.551 -11.216 -29.543 1.00 66.06 69 LYS A N 1
ATOM 520 C CA . LYS A 1 69 ? -5.854 -11.175 -28.873 1.00 66.06 69 LYS A CA 1
ATOM 521 C C . LYS A 1 69 ? -5.627 -10.775 -27.408 1.00 66.06 69 LYS A C 1
ATOM 523 O O . LYS A 1 69 ? -4.741 -11.361 -26.778 1.00 66.06 69 LYS A O 1
ATOM 528 N N . PRO A 1 70 ? -6.383 -9.804 -26.861 1.00 67.25 70 PRO A N 1
ATOM 529 C CA . PRO A 1 70 ? -6.195 -9.377 -25.484 1.00 67.25 70 PRO A CA 1
ATOM 530 C C . PRO A 1 70 ? -6.388 -10.579 -24.559 1.00 67.25 70 PRO A C 1
ATOM 532 O O . PRO A 1 70 ? -7.401 -11.280 -24.623 1.00 67.25 70 PRO A O 1
ATOM 535 N N . ARG A 1 71 ? -5.376 -10.844 -23.730 1.00 74.12 71 ARG A N 1
ATOM 536 C CA . ARG A 1 71 ? -5.437 -11.894 -22.715 1.00 74.12 71 ARG A CA 1
ATOM 537 C C . ARG A 1 71 ? -6.590 -11.569 -21.753 1.00 74.12 71 ARG A C 1
ATOM 539 O O . ARG A 1 71 ? -6.760 -10.402 -21.396 1.00 74.12 71 ARG A O 1
ATOM 546 N N . PRO A 1 72 ? -7.369 -12.566 -21.304 1.00 71.25 72 PRO A N 1
ATOM 547 C CA . PRO A 1 72 ? -8.346 -12.345 -20.249 1.00 71.25 72 PRO A CA 1
ATOM 548 C C . PRO A 1 72 ? -7.643 -11.833 -18.984 1.00 71.25 72 PRO A C 1
ATOM 550 O O . PRO A 1 72 ? -6.785 -12.514 -18.422 1.00 71.25 72 PRO A O 1
ATOM 553 N N . ILE A 1 73 ? -8.008 -10.618 -18.571 1.00 72.38 73 ILE A N 1
ATOM 554 C CA . ILE A 1 73 ? -7.483 -9.940 -17.380 1.00 72.38 73 ILE A CA 1
ATOM 555 C C . ILE A 1 73 ? -7.991 -10.675 -16.136 1.00 72.38 73 ILE A C 1
ATOM 557 O O . ILE A 1 73 ? -9.210 -10.775 -15.942 1.00 72.38 73 ILE A O 1
ATOM 561 N N . SER A 1 74 ? -7.071 -11.163 -15.299 1.00 80.69 74 SER A N 1
ATOM 562 C CA . SER A 1 74 ? -7.384 -11.830 -14.026 1.00 80.69 74 SER A CA 1
ATOM 563 C C . SER A 1 74 ? -8.125 -10.896 -13.056 1.00 80.69 74 SER A C 1
ATOM 565 O O . SER A 1 74 ? -7.937 -9.680 -13.089 1.00 80.69 74 SER A O 1
ATOM 567 N N . SER A 1 75 ? -8.929 -11.445 -12.137 1.00 86.56 75 SER A N 1
ATOM 568 C CA . SER A 1 75 ? -9.557 -10.663 -11.056 1.00 86.56 75 SER A CA 1
ATOM 569 C C . SER A 1 75 ? -8.523 -9.900 -10.221 1.00 86.56 75 SER A C 1
ATOM 571 O O . SER A 1 75 ? -8.773 -8.765 -9.827 1.00 86.56 75 SER A O 1
ATOM 573 N N . TYR A 1 76 ? -7.331 -10.476 -10.034 1.00 91.88 76 TYR A N 1
ATOM 574 C CA . TYR A 1 76 ? -6.221 -9.822 -9.341 1.00 91.88 76 TYR A CA 1
ATOM 575 C C . TYR A 1 76 ? -5.738 -8.564 -10.070 1.00 91.88 76 TYR A C 1
ATOM 577 O O . TYR A 1 76 ? -5.550 -7.518 -9.455 1.00 91.88 76 TYR A O 1
ATOM 585 N N . GLU A 1 77 ? -5.557 -8.653 -11.389 1.00 90.00 77 GLU A N 1
ATOM 586 C CA . GLU A 1 77 ? -5.094 -7.529 -12.208 1.00 90.00 77 GLU A CA 1
ATOM 587 C C . GLU A 1 77 ? -6.097 -6.370 -12.148 1.00 90.00 77 GLU A C 1
ATOM 589 O O . GLU A 1 77 ? -5.698 -5.220 -11.990 1.00 90.00 77 GLU A O 1
ATOM 594 N N . ARG A 1 78 ? -7.402 -6.677 -12.177 1.00 89.00 78 ARG A N 1
ATOM 595 C CA . ARG A 1 78 ? -8.464 -5.665 -12.061 1.00 89.00 78 ARG A CA 1
ATOM 596 C C . ARG A 1 78 ? -8.506 -5.000 -10.692 1.00 89.00 78 ARG A C 1
ATOM 598 O O . ARG A 1 78 ? -8.780 -3.813 -10.615 1.00 89.00 78 ARG A O 1
ATOM 605 N N . LEU A 1 79 ? -8.274 -5.752 -9.621 1.00 91.75 79 LEU A N 1
ATOM 606 C CA . LEU A 1 79 ? -8.374 -5.211 -8.267 1.00 91.75 79 LEU A CA 1
ATOM 607 C C . LEU A 1 79 ? -7.125 -4.431 -7.867 1.00 91.75 79 LEU A C 1
ATOM 609 O O . LEU A 1 79 ? -7.236 -3.359 -7.285 1.00 91.75 79 LEU A O 1
ATOM 613 N N . PHE A 1 80 ? -5.940 -4.953 -8.182 1.00 93.50 80 PHE A N 1
ATOM 614 C CA . PHE A 1 80 ? -4.699 -4.432 -7.615 1.00 93.50 80 PHE A CA 1
ATOM 615 C C . PHE A 1 80 ? -3.789 -3.765 -8.639 1.00 93.50 80 PHE A C 1
ATOM 617 O O . PHE A 1 80 ? -3.040 -2.865 -8.269 1.00 93.50 80 PHE A O 1
ATOM 624 N N . LEU A 1 81 ? -3.858 -4.138 -9.920 1.00 91.81 81 LEU A N 1
ATOM 625 C CA . LEU A 1 81 ? -2.973 -3.603 -10.962 1.00 91.81 81 LEU A CA 1
ATOM 626 C C . LEU A 1 81 ? -3.622 -2.480 -11.790 1.00 91.81 81 LEU A C 1
ATOM 628 O O . LEU A 1 81 ? -3.263 -2.274 -12.949 1.00 91.81 81 LEU A O 1
ATOM 632 N N . CYS A 1 82 ? -4.531 -1.714 -11.180 1.00 88.50 82 CYS A N 1
ATOM 633 C CA . CYS A 1 82 ? -5.123 -0.523 -11.784 1.00 88.50 82 CYS A CA 1
ATOM 634 C C . CYS A 1 82 ? -4.353 0.758 -11.437 1.00 88.50 82 CYS A C 1
ATOM 636 O O . CYS A 1 82 ? -3.891 0.953 -10.311 1.00 88.50 82 CYS A O 1
ATOM 638 N N . GLU A 1 83 ? -4.238 1.658 -12.412 1.00 87.31 83 GLU A N 1
ATOM 639 C CA . GLU A 1 83 ? -3.686 2.993 -12.192 1.00 87.31 83 GLU A CA 1
ATOM 640 C C . GLU A 1 83 ? -4.645 3.809 -11.313 1.00 87.31 83 GLU A C 1
ATOM 642 O O . GLU A 1 83 ? -5.838 3.898 -11.598 1.00 87.31 83 GLU A O 1
ATOM 647 N N . HIS A 1 84 ? -4.118 4.401 -10.240 1.00 81.75 84 HIS A N 1
ATOM 648 C CA . HIS A 1 84 ? -4.891 5.237 -9.326 1.00 81.75 84 HIS A CA 1
ATOM 649 C C . HIS A 1 84 ? -4.232 6.609 -9.190 1.00 81.75 84 HIS A C 1
ATOM 651 O O . HIS A 1 84 ? -3.055 6.709 -8.815 1.00 81.75 84 HIS A O 1
ATOM 657 N N . VAL A 1 85 ? -4.994 7.667 -9.481 1.00 78.25 85 VAL A N 1
ATOM 658 C CA . VAL A 1 85 ? -4.542 9.059 -9.381 1.00 78.25 85 VAL A CA 1
ATOM 659 C C . VAL A 1 85 ? -4.912 9.605 -8.005 1.00 78.25 85 VAL A C 1
ATOM 661 O O . VAL A 1 85 ? -6.023 10.073 -7.780 1.00 78.25 85 VAL A O 1
ATOM 664 N N . VAL A 1 86 ? -3.958 9.564 -7.076 1.00 74.88 86 VAL A N 1
ATOM 665 C CA . VAL A 1 86 ? -4.140 10.137 -5.735 1.00 74.88 86 VAL A CA 1
ATOM 666 C C . VAL A 1 86 ? -3.939 11.656 -5.794 1.00 74.88 86 VAL A C 1
ATOM 668 O O . VAL A 1 86 ? -2.829 12.115 -6.077 1.00 74.88 86 VAL A O 1
ATOM 671 N N . GLN A 1 87 ? -4.991 12.433 -5.520 1.00 79.56 87 GLN A N 1
ATOM 672 C CA . GLN A 1 87 ? -4.929 13.903 -5.487 1.0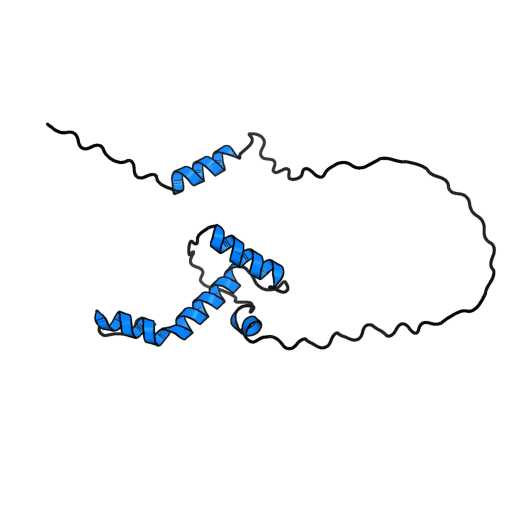0 79.56 87 GLN A CA 1
ATOM 673 C C . GLN A 1 87 ? -4.409 14.446 -4.147 1.00 79.56 87 GLN A C 1
ATOM 675 O O . GLN A 1 87 ? -3.576 15.347 -4.138 1.00 79.56 87 GLN A O 1
ATOM 680 N N . GLN A 1 88 ? -4.867 13.885 -3.022 1.00 87.38 88 GLN A N 1
ATOM 681 C CA . GLN A 1 88 ? -4.464 14.281 -1.668 1.00 87.38 88 GLN A CA 1
ATOM 682 C C . GLN A 1 88 ? -3.603 13.177 -1.056 1.00 87.38 88 GLN A C 1
ATOM 684 O O . GLN A 1 88 ? -4.102 12.099 -0.744 1.00 87.38 88 GLN A O 1
ATOM 689 N N . ARG A 1 89 ? -2.292 13.416 -0.955 1.00 86.38 89 ARG A N 1
ATOM 690 C CA . ARG A 1 89 ? -1.312 12.398 -0.555 1.00 86.38 89 ARG A CA 1
ATOM 691 C C . ARG A 1 89 ? -0.807 12.644 0.859 1.00 86.38 89 ARG A C 1
ATOM 693 O O . ARG A 1 89 ? -0.287 13.716 1.148 1.00 86.38 89 ARG A O 1
ATOM 700 N N . SER A 1 90 ? -0.862 11.595 1.670 1.00 90.81 90 SER A N 1
ATOM 701 C CA . SER A 1 90 ? -0.202 11.507 2.973 1.00 90.81 90 SER A CA 1
ATOM 702 C C . SER A 1 90 ? 0.804 10.357 2.950 1.00 90.81 90 SER A C 1
ATOM 704 O O . SER A 1 90 ? 0.598 9.361 2.256 1.00 90.81 90 SER A O 1
ATOM 706 N N . ALA A 1 91 ? 1.917 10.493 3.672 1.00 90.88 91 ALA A N 1
ATOM 707 C CA . ALA A 1 91 ? 2.954 9.465 3.717 1.00 90.88 91 ALA A CA 1
ATOM 708 C C . ALA A 1 91 ? 2.645 8.403 4.784 1.00 90.88 91 ALA A C 1
ATOM 710 O O . ALA A 1 91 ? 2.296 8.737 5.914 1.00 90.88 91 ALA A O 1
ATOM 711 N N . ILE A 1 92 ? 2.831 7.127 4.433 1.00 93.88 92 ILE A N 1
ATOM 712 C CA . ILE A 1 92 ? 2.829 5.994 5.366 1.00 93.88 92 ILE A CA 1
ATOM 713 C C . ILE A 1 92 ? 4.183 5.295 5.243 1.00 93.88 92 ILE A C 1
ATOM 715 O O . ILE A 1 92 ? 4.626 4.972 4.137 1.00 93.88 92 ILE A O 1
ATOM 719 N N . TYR A 1 93 ? 4.842 5.052 6.374 1.00 96.00 93 TYR A N 1
ATOM 720 C CA . TYR A 1 93 ? 6.101 4.316 6.411 1.00 96.00 93 TYR A CA 1
ATOM 721 C C . TYR A 1 93 ? 5.852 2.813 6.499 1.00 96.00 93 TYR A C 1
ATOM 723 O O . TYR A 1 93 ? 4.976 2.342 7.221 1.00 96.00 93 TYR A O 1
ATOM 731 N N . ILE A 1 94 ? 6.658 2.051 5.766 1.00 96.88 94 ILE A N 1
ATOM 732 C CA . ILE A 1 94 ? 6.649 0.589 5.767 1.00 96.88 94 ILE A CA 1
ATOM 733 C C . ILE A 1 94 ? 8.084 0.078 5.835 1.00 96.88 94 ILE A C 1
ATOM 735 O O . ILE A 1 94 ? 9.025 0.793 5.491 1.00 96.88 94 ILE A O 1
ATOM 739 N N . SER A 1 95 ? 8.256 -1.184 6.231 1.00 98.06 95 SER A N 1
ATOM 740 C CA . SER A 1 95 ? 9.585 -1.797 6.247 1.00 98.06 95 SER A CA 1
ATOM 741 C C . SER A 1 95 ? 10.223 -1.804 4.850 1.00 98.06 95 SER A C 1
ATOM 743 O O . SER A 1 95 ? 9.536 -2.012 3.840 1.00 98.06 95 SER A O 1
ATOM 745 N N . SER A 1 96 ? 11.552 -1.667 4.789 1.00 97.75 96 SER A N 1
ATOM 746 C CA . SER A 1 96 ? 12.314 -1.743 3.532 1.00 97.75 96 SER A CA 1
ATOM 747 C C . SER A 1 96 ? 12.047 -3.046 2.777 1.00 97.75 96 SER A C 1
ATOM 749 O O . SER A 1 96 ? 11.845 -3.031 1.565 1.00 97.75 96 SER A O 1
ATOM 751 N N . LYS A 1 97 ? 11.935 -4.165 3.505 1.00 98.06 97 LYS A N 1
ATOM 752 C CA . LYS A 1 97 ? 11.624 -5.486 2.942 1.00 98.06 97 LYS A CA 1
ATOM 753 C C . LYS A 1 97 ? 10.238 -5.531 2.296 1.00 98.06 97 LYS A C 1
ATOM 755 O O . LYS A 1 97 ? 10.061 -6.146 1.247 1.00 98.06 97 LYS A O 1
ATOM 760 N N . THR A 1 98 ? 9.238 -4.893 2.904 1.00 97.81 98 THR A N 1
ATOM 761 C CA . THR A 1 98 ? 7.893 -4.799 2.315 1.00 97.81 98 THR A CA 1
ATOM 762 C C . THR A 1 98 ? 7.922 -3.934 1.060 1.00 97.81 98 THR A C 1
ATOM 764 O O . THR A 1 98 ? 7.398 -4.345 0.028 1.00 97.81 98 THR A O 1
ATOM 767 N N . LYS A 1 99 ? 8.584 -2.772 1.118 1.00 96.56 99 LYS A N 1
ATOM 768 C CA . LYS A 1 99 ? 8.732 -1.872 -0.033 1.00 96.56 99 LYS A CA 1
ATOM 769 C C . LYS A 1 99 ? 9.396 -2.567 -1.223 1.00 96.56 99 LYS A C 1
ATOM 771 O O . LYS A 1 99 ? 8.944 -2.398 -2.354 1.00 96.56 99 LYS A O 1
ATOM 776 N N . GLU A 1 100 ? 10.436 -3.359 -0.976 1.00 97.88 100 GLU A N 1
ATOM 777 C CA . GLU A 1 100 ? 11.126 -4.141 -2.005 1.00 97.88 100 GLU A CA 1
ATOM 778 C C . GLU A 1 100 ? 10.183 -5.152 -2.668 1.00 97.88 100 GLU A C 1
ATOM 780 O O . GLU A 1 100 ? 10.072 -5.170 -3.891 1.00 97.88 100 GLU A O 1
ATOM 785 N N . LYS A 1 101 ? 9.403 -5.903 -1.879 1.00 97.31 101 LYS A N 1
ATOM 786 C CA . LYS A 1 101 ? 8.396 -6.838 -2.409 1.00 97.31 101 LYS A CA 1
ATOM 787 C C . LYS A 1 101 ? 7.333 -6.144 -3.262 1.00 97.31 101 LYS A C 1
ATOM 789 O O . LYS A 1 101 ? 7.017 -6.630 -4.343 1.00 97.31 101 LYS A O 1
ATOM 794 N N . LEU A 1 102 ? 6.790 -5.013 -2.806 1.00 96.31 102 LEU A N 1
ATOM 795 C CA . LEU A 1 102 ? 5.808 -4.245 -3.585 1.00 96.31 102 LEU A CA 1
ATOM 796 C C . LEU A 1 102 ? 6.418 -3.742 -4.900 1.00 96.31 102 LEU A C 1
ATOM 798 O O . LEU A 1 102 ? 5.789 -3.820 -5.954 1.00 96.31 102 LEU A O 1
ATOM 802 N N . SER A 1 103 ? 7.668 -3.281 -4.842 1.00 95.50 103 SER A N 1
ATOM 803 C CA . SER A 1 103 ? 8.418 -2.836 -6.019 1.00 95.50 103 SER A CA 1
ATOM 804 C C . SER A 1 103 ? 8.652 -3.979 -7.003 1.00 95.50 103 SER A C 1
ATOM 806 O O . SER A 1 103 ? 8.496 -3.789 -8.205 1.00 95.50 103 SER A O 1
ATOM 808 N N . ASP A 1 104 ? 8.982 -5.171 -6.511 1.00 95.75 104 ASP A N 1
ATOM 809 C CA . ASP A 1 104 ? 9.165 -6.368 -7.328 1.00 95.75 104 ASP A CA 1
ATOM 810 C C . ASP A 1 104 ? 7.883 -6.794 -8.036 1.00 95.75 104 ASP A C 1
ATOM 812 O O . ASP A 1 104 ? 7.929 -7.126 -9.221 1.00 95.75 104 ASP A O 1
ATOM 816 N N . VAL A 1 105 ? 6.742 -6.744 -7.347 1.00 94.50 105 VAL A N 1
ATOM 817 C CA . VAL A 1 105 ? 5.441 -7.048 -7.953 1.00 94.50 105 VAL A CA 1
ATOM 818 C C . VAL A 1 105 ? 5.128 -6.059 -9.070 1.00 94.50 105 VAL A C 1
ATOM 820 O O . VAL A 1 105 ? 4.843 -6.479 -10.189 1.00 94.50 105 VAL A O 1
ATOM 823 N N . VAL A 1 106 ? 5.255 -4.757 -8.813 1.00 94.00 106 VAL A N 1
ATOM 824 C CA . VAL A 1 106 ? 5.005 -3.729 -9.833 1.00 94.00 106 VAL A CA 1
ATOM 825 C C . VAL A 1 106 ? 5.968 -3.864 -11.009 1.00 94.00 106 VAL A C 1
ATOM 827 O O . VAL A 1 106 ? 5.543 -3.778 -12.151 1.00 94.00 106 VAL A O 1
ATOM 830 N N . ARG A 1 107 ? 7.250 -4.145 -10.771 1.00 92.19 107 ARG A N 1
ATOM 831 C CA . ARG A 1 107 ? 8.240 -4.263 -11.850 1.00 92.19 107 ARG A CA 1
ATOM 832 C C . ARG A 1 107 ? 8.028 -5.503 -12.721 1.00 92.19 107 ARG A C 1
ATOM 834 O O . ARG A 1 107 ? 8.339 -5.469 -13.906 1.00 92.19 107 ARG A O 1
ATOM 841 N N . ARG A 1 108 ? 7.559 -6.607 -12.131 1.00 91.94 108 ARG A N 1
ATOM 842 C CA . ARG A 1 108 ? 7.395 -7.898 -12.823 1.00 91.94 108 ARG A CA 1
ATOM 843 C C . ARG A 1 108 ? 6.002 -8.080 -13.429 1.00 91.94 108 ARG A C 1
ATOM 845 O O . ARG A 1 108 ? 5.891 -8.733 -14.459 1.00 91.94 108 ARG A O 1
ATOM 852 N N . LEU A 1 109 ? 4.961 -7.538 -12.792 1.00 89.88 109 LEU A N 1
ATOM 853 C CA . LEU A 1 109 ? 3.556 -7.700 -13.196 1.00 89.88 109 LEU A CA 1
ATOM 854 C C . LEU A 1 109 ? 2.897 -6.397 -13.649 1.00 89.88 109 LEU A C 1
ATOM 856 O O . LEU A 1 109 ? 1.962 -6.430 -14.442 1.00 89.88 109 LEU A O 1
ATOM 860 N N . GLY A 1 110 ? 3.345 -5.254 -13.130 1.00 71.69 110 GLY A N 1
ATOM 861 C CA . GLY A 1 110 ? 2.818 -3.949 -13.498 1.00 71.69 110 GLY A CA 1
ATOM 862 C C . GLY A 1 110 ? 3.253 -3.617 -14.914 1.00 71.69 110 GLY A C 1
ATOM 863 O O . GLY A 1 110 ? 4.354 -3.117 -15.122 1.00 71.69 110 GLY A O 1
ATOM 864 N N . TRP A 1 111 ? 2.393 -3.927 -15.885 1.00 71.75 111 TRP A N 1
ATOM 865 C CA . TRP A 1 111 ? 2.581 -3.677 -17.314 1.00 71.75 111 TRP A CA 1
ATOM 866 C C 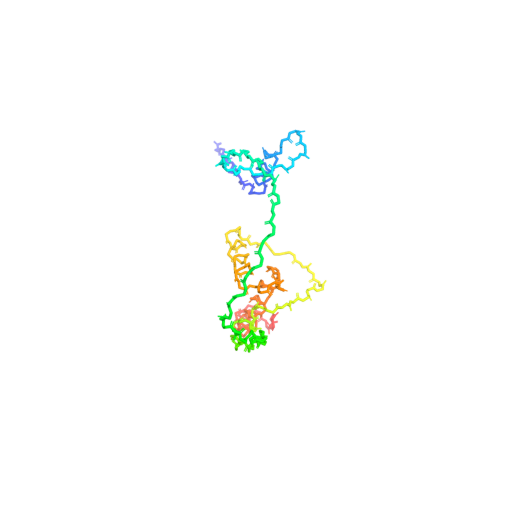. TRP A 1 111 ? 2.648 -2.174 -17.623 1.00 71.75 111 TRP A C 1
ATOM 868 O O . TRP A 1 111 ? 1.730 -1.568 -18.171 1.00 71.75 111 TRP A O 1
ATOM 878 N N . SER A 1 112 ? 3.766 -1.579 -17.215 1.00 66.81 112 SER A N 1
ATOM 879 C CA . SER A 1 112 ? 4.261 -0.225 -17.466 1.00 66.81 112 SER A CA 1
ATOM 880 C C . SER A 1 112 ? 3.472 0.937 -16.856 1.00 66.81 112 SER A C 1
ATOM 882 O O . SER A 1 112 ? 4.023 2.030 -16.776 1.00 66.81 112 SER A O 1
ATOM 884 N N . ARG A 1 113 ? 2.218 0.748 -16.424 1.00 80.75 113 ARG A N 1
ATOM 885 C CA . ARG A 1 113 ? 1.322 1.876 -16.084 1.00 80.75 113 ARG A CA 1
ATOM 886 C C . ARG A 1 113 ? 0.979 2.046 -14.604 1.00 80.75 113 ARG A C 1
ATOM 888 O O . ARG A 1 113 ? 0.325 3.020 -14.255 1.00 80.75 113 ARG A O 1
ATOM 895 N N . ILE A 1 114 ? 1.409 1.140 -13.726 1.00 91.62 114 ILE A N 1
ATOM 896 C CA . ILE A 1 114 ? 1.115 1.236 -12.288 1.00 91.62 114 ILE A CA 1
ATOM 897 C C . ILE A 1 114 ? 2.358 1.611 -11.481 1.00 91.62 114 ILE A C 1
ATOM 899 O O . ILE A 1 114 ? 3.446 1.084 -11.701 1.00 91.62 114 ILE A O 1
ATOM 903 N N . SER A 1 115 ? 2.187 2.521 -10.522 1.00 91.75 115 SER A N 1
ATOM 904 C CA . SER A 1 115 ? 3.228 2.885 -9.559 1.00 91.75 115 SER A CA 1
ATOM 905 C C . SER A 1 115 ? 3.152 2.018 -8.297 1.00 91.75 115 SER A C 1
ATOM 907 O O . SER A 1 115 ? 2.093 1.492 -7.958 1.00 91.75 115 SER A O 1
ATOM 909 N N . VAL A 1 116 ? 4.254 1.918 -7.544 1.00 92.88 116 VAL A N 1
ATOM 910 C CA . VAL A 1 116 ? 4.257 1.262 -6.217 1.00 92.88 116 VAL A CA 1
ATOM 911 C C . VAL A 1 116 ? 3.230 1.898 -5.283 1.00 92.88 116 VAL A C 1
ATOM 913 O O . VAL A 1 116 ? 2.555 1.188 -4.546 1.00 92.88 116 VAL A O 1
ATOM 916 N N . THR A 1 117 ? 3.070 3.219 -5.359 1.00 92.06 117 THR A N 1
ATOM 917 C CA . THR A 1 117 ? 2.061 3.953 -4.594 1.00 92.06 117 THR A CA 1
ATOM 918 C C . THR A 1 117 ? 0.649 3.530 -4.982 1.00 92.06 117 THR A C 1
ATOM 920 O O . THR A 1 117 ? -0.123 3.175 -4.105 1.00 92.06 117 THR A O 1
ATOM 923 N N . SER A 1 118 ? 0.317 3.505 -6.276 1.00 92.69 118 SER A N 1
ATOM 924 C CA . SER A 1 118 ? -1.014 3.089 -6.743 1.00 92.69 118 SER A CA 1
ATOM 925 C C . SER A 1 118 ? -1.304 1.628 -6.385 1.00 92.69 118 SER A C 1
ATOM 927 O O . SER A 1 118 ? -2.409 1.307 -5.969 1.00 92.69 118 SER A O 1
ATOM 929 N N . PHE A 1 119 ? -0.305 0.747 -6.486 1.00 94.75 119 PHE A N 1
ATOM 930 C CA . PHE A 1 119 ? -0.443 -0.653 -6.085 1.00 94.75 119 PHE A CA 1
ATOM 931 C C . PHE A 1 119 ? -0.715 -0.798 -4.582 1.00 94.75 119 PHE A C 1
ATOM 933 O O . PHE A 1 119 ? -1.617 -1.533 -4.186 1.00 94.75 119 PHE A O 1
ATOM 940 N N . ALA A 1 120 ? 0.034 -0.071 -3.748 1.00 95.00 120 ALA A N 1
ATOM 941 C CA . ALA A 1 120 ? -0.195 -0.044 -2.308 1.00 95.00 120 ALA A CA 1
ATOM 942 C C . ALA A 1 120 ? -1.587 0.512 -1.969 1.00 95.00 120 ALA A C 1
ATOM 944 O O . ALA A 1 120 ? -2.289 -0.085 -1.160 1.00 95.00 120 ALA A O 1
ATOM 945 N N . GLU A 1 121 ? -2.009 1.589 -2.632 1.00 93.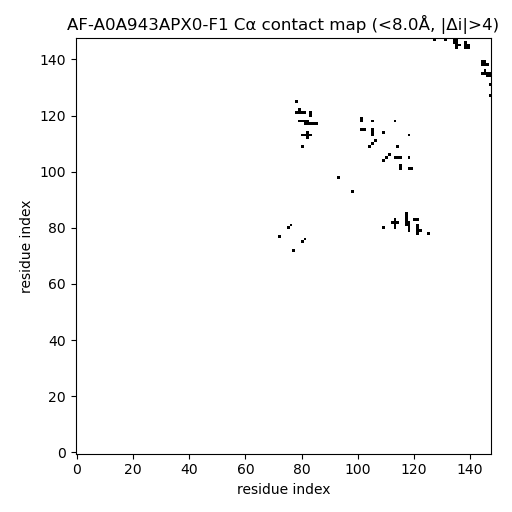88 121 GLU A N 1
ATOM 946 C C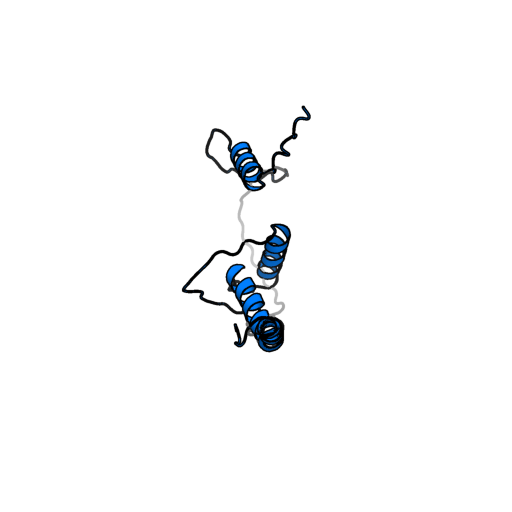A . GLU A 1 121 ? -3.330 2.192 -2.441 1.00 93.88 121 GLU A CA 1
ATOM 947 C C . GLU A 1 121 ? -4.452 1.199 -2.756 1.00 93.88 121 GLU A C 1
ATOM 949 O O . GLU A 1 121 ? -5.353 1.012 -1.946 1.00 93.88 121 GLU A O 1
ATOM 954 N N . ASN A 1 122 ? -4.358 0.481 -3.880 1.00 94.75 122 ASN A N 1
ATOM 955 C CA . ASN A 1 122 ? -5.357 -0.520 -4.255 1.00 94.75 122 ASN A CA 1
ATOM 956 C C . ASN A 1 122 ? -5.453 -1.653 -3.219 1.00 94.75 122 ASN A C 1
ATOM 958 O O . ASN A 1 122 ? -6.550 -2.109 -2.900 1.00 94.75 122 ASN A O 1
ATOM 962 N N . ILE A 1 123 ? -4.316 -2.103 -2.672 1.00 96.06 123 ILE A N 1
ATOM 963 C CA . ILE A 1 123 ? -4.294 -3.116 -1.605 1.00 96.06 123 ILE A CA 1
ATOM 964 C C . ILE A 1 123 ? -4.987 -2.585 -0.349 1.00 96.06 123 ILE A C 1
ATOM 966 O O . ILE A 1 123 ? -5.818 -3.285 0.231 1.00 96.06 123 ILE A O 1
ATOM 970 N N . LEU A 1 124 ? -4.647 -1.367 0.075 1.00 95.81 124 LEU A N 1
ATOM 971 C CA . LEU A 1 124 ? -5.193 -0.760 1.287 1.00 95.81 124 LEU A CA 1
ATOM 972 C C . LEU A 1 124 ? -6.694 -0.492 1.149 1.00 95.81 124 LEU A C 1
ATOM 974 O O . LEU A 1 124 ? -7.458 -0.881 2.028 1.00 95.81 124 LEU A O 1
ATOM 978 N N . ALA A 1 125 ? -7.128 0.083 0.027 1.00 94.44 125 ALA A N 1
ATOM 979 C CA . ALA A 1 125 ? -8.536 0.331 -0.262 1.00 94.44 125 ALA A CA 1
ATOM 980 C C . ALA A 1 125 ? -9.342 -0.973 -0.274 1.00 94.44 125 ALA A C 1
ATOM 982 O O . ALA A 1 125 ? -10.382 -1.069 0.376 1.00 94.44 125 ALA A O 1
ATOM 983 N N . HIS A 1 126 ? -8.833 -2.009 -0.946 1.00 96.44 126 HIS A N 1
ATOM 984 C CA . HIS A 1 126 ? -9.493 -3.310 -0.962 1.00 96.44 126 HIS A CA 1
ATOM 985 C C . HIS A 1 126 ? -9.563 -3.943 0.432 1.00 96.44 126 HIS A C 1
ATOM 987 O O . HIS A 1 126 ? -10.582 -4.529 0.781 1.00 96.44 126 HIS A O 1
ATOM 993 N N . HIS A 1 127 ? -8.508 -3.819 1.241 1.00 97.75 127 HIS A N 1
ATOM 994 C CA . HIS A 1 127 ? -8.507 -4.321 2.613 1.00 97.75 127 HIS A CA 1
ATOM 995 C C . HIS A 1 127 ? -9.558 -3.614 3.478 1.00 97.75 127 HIS A C 1
ATOM 997 O O . HIS A 1 127 ? -10.315 -4.281 4.180 1.00 97.75 127 HIS A O 1
ATOM 1003 N N . LEU A 1 128 ? -9.633 -2.283 3.401 1.00 97.56 128 LEU A N 1
ATOM 1004 C CA . LEU A 1 128 ? -10.617 -1.501 4.150 1.00 97.56 128 LEU A CA 1
ATOM 1005 C C . LEU A 1 128 ? -12.049 -1.835 3.730 1.00 97.56 128 LEU A C 1
ATOM 1007 O O . LEU A 1 128 ? -12.913 -1.937 4.591 1.00 97.56 128 LEU A O 1
ATOM 1011 N N . GLU A 1 129 ? -12.294 -2.054 2.439 1.00 96.50 129 GLU A N 1
ATOM 1012 C CA . GLU A 1 129 ? -13.607 -2.469 1.942 1.00 96.50 129 GLU A CA 1
ATOM 1013 C C . GLU A 1 129 ? -13.966 -3.882 2.419 1.00 96.50 129 GLU A C 1
ATOM 1015 O O . GLU A 1 129 ? -15.025 -4.095 3.005 1.00 96.50 129 GLU A O 1
ATOM 1020 N N . LEU A 1 130 ? -13.060 -4.846 2.223 1.00 96.81 130 LEU A N 1
ATOM 1021 C CA . LEU A 1 130 ? -13.288 -6.253 2.554 1.00 96.81 130 LEU A CA 1
ATOM 1022 C C . LEU A 1 130 ? -13.522 -6.477 4.054 1.00 96.81 130 LEU A C 1
ATOM 1024 O O . LEU A 1 130 ? -14.282 -7.365 4.431 1.00 96.81 130 LEU A O 1
ATOM 1028 N N . PHE A 1 131 ? -12.868 -5.685 4.906 1.00 98.25 131 PHE A N 1
ATOM 1029 C CA . PHE A 1 131 ? -12.946 -5.817 6.360 1.00 98.25 131 PHE A CA 1
ATOM 1030 C C . PHE A 1 131 ? -13.710 -4.674 7.041 1.00 98.25 131 PHE A C 1
ATOM 1032 O O . PHE A 1 131 ? -13.641 -4.572 8.268 1.00 98.25 131 PHE A O 1
ATOM 1039 N N . ARG A 1 132 ? -14.467 -3.844 6.301 1.00 97.94 132 ARG A N 1
ATOM 1040 C CA . ARG A 1 132 ? -15.200 -2.689 6.860 1.00 97.94 132 ARG A CA 1
ATOM 1041 C C . ARG A 1 132 ? -16.050 -3.084 8.066 1.00 97.94 132 ARG A C 1
ATOM 1043 O O . ARG A 1 132 ? -15.907 -2.502 9.141 1.00 97.94 132 ARG A O 1
ATOM 1050 N N . ASP A 1 133 ? -16.890 -4.104 7.908 1.00 97.50 133 ASP A N 1
ATOM 1051 C CA . ASP A 1 133 ? -17.824 -4.536 8.954 1.00 97.50 133 ASP A CA 1
ATOM 1052 C C . ASP A 1 133 ? -17.107 -5.044 10.204 1.00 97.50 133 ASP A C 1
ATOM 1054 O O . ASP A 1 133 ? -17.532 -4.765 11.326 1.00 97.50 133 ASP A O 1
ATOM 1058 N N . GLU A 1 134 ? -16.000 -5.764 10.019 1.00 98.12 134 GLU A N 1
ATOM 1059 C CA . GLU A 1 134 ? -15.190 -6.290 11.115 1.00 98.12 134 GLU A CA 1
ATOM 1060 C C . GLU A 1 134 ? -14.500 -5.159 11.880 1.00 98.12 134 GLU A C 1
ATOM 1062 O O . GLU A 1 134 ? -14.565 -5.102 13.109 1.00 98.12 134 GLU A O 1
ATOM 1067 N N . ILE A 1 135 ? -13.895 -4.220 11.152 1.00 98.19 135 ILE A N 1
ATOM 1068 C CA . ILE A 1 135 ? -13.244 -3.044 11.729 1.00 98.19 135 ILE A CA 1
ATOM 1069 C C . ILE A 1 135 ? -14.266 -2.213 12.518 1.00 98.19 135 ILE A C 1
ATOM 1071 O O . ILE A 1 135 ? -14.023 -1.872 13.680 1.00 98.19 135 ILE A O 1
ATOM 1075 N N . ASN A 1 136 ? -15.445 -1.960 11.943 1.00 98.06 136 ASN A N 1
ATOM 1076 C CA . ASN A 1 136 ? -16.524 -1.235 12.613 1.00 98.06 136 ASN A CA 1
ATOM 1077 C C . ASN A 1 136 ? -17.063 -1.999 13.830 1.00 98.06 136 ASN A C 1
ATOM 1079 O O . ASN A 1 136 ? -17.290 -1.404 14.885 1.00 98.06 136 ASN A O 1
ATOM 1083 N N . ARG A 1 137 ? -17.206 -3.327 13.745 1.00 97.25 137 ARG A N 1
ATOM 1084 C CA . ARG A 1 137 ? -17.615 -4.167 14.880 1.00 97.25 137 ARG A CA 1
ATOM 1085 C C . ARG A 1 137 ? -16.641 -4.054 16.047 1.00 97.25 137 ARG A C 1
ATOM 1087 O O . ARG A 1 137 ? -17.092 -3.883 17.179 1.00 97.25 137 ARG A O 1
ATOM 1094 N N . LEU A 1 138 ? -15.336 -4.141 15.791 1.00 97.31 138 LEU A N 1
ATOM 1095 C CA . LEU A 1 138 ? -14.306 -4.010 16.825 1.00 97.31 138 LEU A CA 1
ATOM 1096 C C . LEU A 1 138 ? -14.297 -2.604 17.433 1.00 97.31 138 LEU A C 1
ATOM 1098 O O . LEU A 1 138 ? -14.175 -2.462 18.650 1.00 97.31 138 LEU A O 1
ATOM 1102 N N . HIS A 1 139 ? -14.493 -1.567 16.618 1.00 97.38 139 HIS A N 1
ATOM 1103 C CA . HIS A 1 139 ? -14.584 -0.195 17.108 1.00 97.38 139 HIS A CA 1
ATOM 1104 C C . HIS A 1 139 ? -15.788 0.016 18.043 1.00 97.38 139 HIS A C 1
ATOM 1106 O O . HIS A 1 139 ? -15.651 0.620 19.113 1.00 97.38 139 HIS A O 1
ATOM 1112 N N . ARG A 1 140 ? -16.951 -0.551 17.696 1.00 97.19 140 ARG A N 1
ATOM 1113 C CA . ARG A 1 140 ? -18.181 -0.456 18.499 1.00 97.19 140 ARG A CA 1
ATOM 1114 C C . ARG A 1 140 ? -18.092 -1.107 19.883 1.00 97.19 140 ARG A C 1
ATOM 1116 O O . ARG A 1 140 ? -18.917 -0.833 20.745 1.00 97.19 140 ARG A O 1
ATOM 1123 N N . GLN A 1 141 ? -17.083 -1.937 20.148 1.00 95.56 141 GLN A N 1
ATOM 1124 C CA . GLN A 1 141 ? -16.877 -2.495 21.491 1.00 95.56 141 GLN A CA 1
ATOM 1125 C C . GLN A 1 141 ? -16.499 -1.426 22.524 1.00 95.56 141 GLN A C 1
ATOM 1127 O O . GLN A 1 141 ? -16.670 -1.638 23.722 1.00 95.56 141 GLN A O 1
ATOM 1132 N N . LYS A 1 142 ? -15.959 -0.290 22.069 1.00 95.12 142 LYS A N 1
ATOM 1133 C CA . LYS A 1 142 ? -15.494 0.810 22.928 1.00 95.12 142 LYS A CA 1
ATOM 1134 C C . LYS A 1 142 ? -16.171 2.146 22.614 1.00 95.12 142 LYS A C 1
ATOM 1136 O O . LYS A 1 142 ? -15.978 3.099 23.358 1.00 95.12 142 LYS A O 1
ATOM 1141 N N . ASN A 1 143 ? -16.947 2.217 21.532 1.00 94.56 143 ASN A N 1
ATOM 1142 C CA . ASN A 1 143 ? -17.569 3.432 21.003 1.00 94.56 143 ASN A CA 1
ATOM 1143 C C . ASN A 1 143 ? -18.973 3.133 20.453 1.00 94.56 143 ASN A C 1
ATOM 1145 O O . ASN A 1 143 ? -19.323 1.985 20.223 1.00 94.56 143 ASN A O 1
ATOM 1149 N N . THR A 1 144 ? -19.792 4.154 20.198 1.00 91.19 144 THR A N 1
ATOM 1150 C CA . THR A 1 144 ? -21.187 3.965 19.737 1.00 91.19 144 THR A CA 1
ATOM 1151 C C . THR A 1 144 ? -21.382 4.090 18.227 1.00 91.19 144 THR A C 1
ATOM 1153 O O . THR A 1 144 ? -22.493 3.897 17.738 1.00 91.19 144 THR A O 1
ATOM 1156 N N . LYS A 1 145 ? -20.328 4.437 17.484 1.00 93.06 145 LYS A N 1
ATOM 1157 C CA . LYS A 1 145 ? -20.387 4.744 16.050 1.00 93.06 145 LYS A CA 1
ATOM 1158 C C . LYS A 1 145 ? -19.370 3.938 15.255 1.00 93.06 145 LYS A C 1
ATOM 1160 O O . LYS A 1 145 ? -18.385 3.446 15.809 1.00 93.06 145 LYS A O 1
ATOM 1165 N N . ASP A 1 146 ? -19.612 3.881 13.956 1.00 93.94 146 ASP A N 1
ATOM 1166 C CA . ASP A 1 146 ? -18.714 3.305 12.961 1.00 93.94 146 ASP A CA 1
ATOM 1167 C C . ASP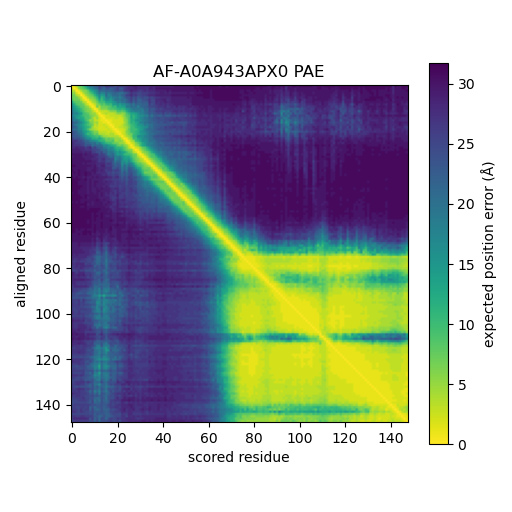 A 1 146 ? -17.600 4.303 12.621 1.00 93.94 146 ASP A C 1
ATOM 1169 O O . ASP A 1 146 ? -17.775 5.515 12.779 1.00 93.94 146 ASP A O 1
ATOM 1173 N N . ILE A 1 147 ? -16.441 3.786 12.211 1.00 95.81 147 ILE A N 1
ATOM 1174 C CA . ILE A 1 147 ? -15.268 4.594 11.827 1.00 95.81 147 ILE A CA 1
ATOM 1175 C C . ILE A 1 147 ? -14.974 4.557 10.332 1.00 95.81 147 ILE A C 1
ATOM 1177 O O . ILE A 1 147 ? -14.237 5.417 9.854 1.00 95.81 147 ILE A O 1
ATOM 1181 N N . LEU A 1 148 ? -15.532 3.578 9.620 1.00 93.00 148 LEU A N 1
ATOM 1182 C CA . LEU A 1 148 ? -15.373 3.350 8.185 1.00 93.00 148 LEU A CA 1
ATOM 1183 C C . LEU A 1 148 ? -16.717 3.179 7.479 1.00 93.00 148 LEU A C 1
ATOM 1185 O O . LEU A 1 148 ? -17.697 2.818 8.170 1.00 93.00 148 LEU A O 1
#

pLDDT: mean 71.87, std 23.67, range [29.64, 98.25]